Protein AF-A0A6L7T8C8-F1 (afdb_monomer_lite)

pLDDT: mean 84.34, std 15.93, range [33.84, 96.94]

Foldseek 3Di:
DDDDPPPPPPPFFDWDWAWQDADVPQDQWAFHTKTQTAGPVRHGAWIKTWTWHNQPDPPADIFIKIFIAGDPVQWTQWIDTPDFGAAPVGGDDCVVQGVLRGRDHLLDQDDDPPSGDDDPRCVSVVVSVSRHSNRVNVCVVVCPVRPD

Sequence (148 aa):
MLHHLAAFDSTASALHLKEVYQAVPAPRSGVLSAYRVVTDDEVLAYKLVVVRHDIACPTCRDLLVGILIELKEDRVVGVFPLKSWELAGGPFDPTAFFAQLSGRALSEPLVVGRDIDGITGATLSVNALVTQWSQAGTWLAESKGITF

Radius of gyration: 16.03 Å; chains: 1; bounding box: 41×48×39 Å

Structure (mmCIF, N/CA/C/O backbone):
data_AF-A0A6L7T8C8-F1
#
_entry.id   AF-A0A6L7T8C8-F1
#
loop_
_atom_site.group_PDB
_atom_site.id
_atom_site.type_symbol
_atom_site.label_atom_id
_atom_site.label_alt_id
_atom_site.label_comp_id
_atom_site.label_asym_id
_atom_site.label_entity_id
_atom_site.label_seq_id
_atom_site.pdbx_PDB_ins_code
_atom_site.Cartn_x
_atom_site.Cartn_y
_atom_site.Cartn_z
_atom_site.occupancy
_atom_site.B_iso_or_equiv
_atom_site.auth_seq_id
_atom_site.auth_comp_id
_atom_site.auth_asym_id
_atom_site.auth_atom_id
_atom_site.pdbx_PDB_model_num
ATOM 1 N N . MET A 1 1 ? -7.046 -29.499 -6.720 1.00 34.81 1 MET A N 1
ATOM 2 C CA . MET A 1 1 ? -7.484 -29.158 -5.353 1.00 34.81 1 MET A CA 1
ATOM 3 C C . MET A 1 1 ? -7.856 -27.681 -5.379 1.00 34.81 1 MET A C 1
ATOM 5 O O . MET A 1 1 ? -6.982 -26.839 -5.247 1.00 34.81 1 MET A O 1
ATOM 9 N N . LEU A 1 2 ? -9.105 -27.371 -5.749 1.00 33.84 2 LEU A N 1
ATOM 10 C CA . LEU A 1 2 ? -9.606 -25.994 -5.795 1.00 33.84 2 LEU A CA 1
ATOM 11 C C . LEU A 1 2 ? -9.945 -25.575 -4.365 1.00 33.84 2 LEU A C 1
ATOM 13 O O . LEU A 1 2 ? -10.805 -26.196 -3.742 1.00 33.84 2 LEU A O 1
ATOM 17 N N . HIS A 1 3 ? -9.282 -24.546 -3.847 1.00 37.88 3 HIS A N 1
ATOM 18 C CA . HIS A 1 3 ? -9.746 -23.902 -2.629 1.00 37.88 3 HIS A CA 1
ATOM 19 C C . HIS A 1 3 ? -10.981 -23.072 -2.968 1.00 37.88 3 HIS A C 1
ATOM 21 O O . HIS A 1 3 ? -10.926 -22.138 -3.766 1.00 37.88 3 HIS A O 1
ATOM 27 N N . HIS A 1 4 ? -12.103 -23.479 -2.378 1.00 36.03 4 HIS A N 1
ATOM 28 C CA . HIS A 1 4 ? -13.324 -22.703 -2.287 1.00 36.03 4 HIS A CA 1
ATOM 29 C C . HIS A 1 4 ? -12.990 -21.290 -1.799 1.00 36.03 4 HIS A C 1
ATOM 31 O O . HIS A 1 4 ? -12.613 -21.102 -0.644 1.00 36.03 4 HIS A O 1
ATOM 37 N N . LEU A 1 5 ? -13.176 -20.298 -2.669 1.00 36.94 5 LEU A N 1
ATOM 38 C CA . LEU A 1 5 ? -13.596 -18.981 -2.213 1.00 36.94 5 LEU A CA 1
ATOM 39 C C . LEU A 1 5 ? -14.907 -19.224 -1.464 1.00 36.94 5 LEU A C 1
ATOM 41 O O . LEU A 1 5 ? -15.891 -19.664 -2.063 1.00 36.94 5 LEU A O 1
ATOM 45 N N . ALA A 1 6 ? -14.869 -19.081 -0.140 1.00 40.12 6 ALA A N 1
ATOM 46 C CA . ALA A 1 6 ? -16.049 -19.193 0.696 1.00 40.12 6 ALA A CA 1
ATOM 47 C C . ALA A 1 6 ? -17.150 -18.296 0.116 1.00 40.12 6 ALA A C 1
ATOM 49 O O . ALA A 1 6 ? -16.882 -17.174 -0.320 1.00 40.12 6 ALA A O 1
ATOM 50 N N . ALA A 1 7 ? -18.370 -18.829 0.068 1.00 40.34 7 ALA A N 1
ATOM 51 C CA . ALA A 1 7 ? -19.552 -18.070 -0.293 1.00 40.34 7 ALA A CA 1
ATOM 52 C C . ALA A 1 7 ? -19.571 -16.775 0.529 1.00 40.34 7 ALA A C 1
ATOM 54 O O . ALA A 1 7 ? -19.455 -16.819 1.753 1.00 40.34 7 ALA A O 1
ATOM 55 N N . PHE A 1 8 ? -19.670 -15.636 -0.155 1.00 41.41 8 PHE A N 1
ATOM 56 C CA . PHE A 1 8 ? -19.898 -14.346 0.481 1.00 41.41 8 PHE A CA 1
ATOM 57 C C . PHE A 1 8 ? -21.264 -14.437 1.177 1.00 41.41 8 PHE A C 1
ATOM 59 O O . PHE A 1 8 ? -22.303 -14.424 0.518 1.00 41.41 8 PHE A O 1
ATOM 66 N N . ASP A 1 9 ? -21.257 -14.650 2.491 1.00 42.47 9 ASP A N 1
ATOM 67 C CA . ASP A 1 9 ? -22.459 -14.653 3.317 1.00 42.47 9 ASP A CA 1
ATOM 68 C C . ASP A 1 9 ? -23.038 -13.234 3.307 1.00 42.47 9 ASP A C 1
ATOM 70 O O . ASP A 1 9 ? -22.378 -12.275 3.706 1.00 42.47 9 ASP A O 1
ATOM 74 N N . SER A 1 10 ? -24.267 -13.084 2.818 1.00 47.50 10 SER A N 1
ATOM 75 C CA . SER A 1 10 ? -24.972 -11.801 2.734 1.00 47.50 10 SER A CA 1
ATOM 76 C C . SER A 1 10 ? -25.358 -11.218 4.100 1.00 47.50 10 SER A C 1
ATOM 78 O O . SER A 1 10 ? -26.020 -10.185 4.150 1.00 47.50 10 SER A O 1
ATOM 80 N N . THR A 1 11 ? -24.985 -11.877 5.200 1.00 50.22 11 THR A N 1
ATOM 81 C CA . THR A 1 11 ? -25.045 -11.328 6.563 1.00 50.22 11 THR A CA 1
ATOM 82 C C . THR A 1 11 ? -23.735 -10.675 7.017 1.00 50.22 11 THR A C 1
ATOM 84 O O . THR A 1 11 ? -23.680 -10.133 8.120 1.00 50.22 11 THR A O 1
ATOM 87 N N . ALA A 1 12 ? -22.687 -10.683 6.184 1.00 55.12 12 ALA A N 1
ATOM 88 C CA . ALA A 1 12 ? -21.452 -9.960 6.459 1.00 55.12 12 ALA A CA 1
ATOM 89 C C . ALA A 1 12 ? -21.735 -8.453 6.548 1.00 55.12 12 ALA A C 1
ATOM 91 O O . ALA A 1 12 ? -22.184 -7.847 5.574 1.00 55.12 12 ALA A O 1
ATOM 92 N N . SER A 1 13 ? -21.470 -7.862 7.718 1.00 65.56 13 SER A N 1
ATOM 93 C CA . SER A 1 13 ? -21.524 -6.416 7.944 1.00 65.56 13 SER A CA 1
ATOM 94 C C . SER A 1 13 ? -20.822 -5.683 6.802 1.00 65.56 13 SER A C 1
ATOM 96 O O . SER A 1 13 ? -19.695 -6.038 6.437 1.00 65.56 13 SER A O 1
ATOM 98 N N . ALA A 1 14 ? -21.471 -4.672 6.226 1.00 82.56 14 ALA A N 1
ATOM 99 C CA . ALA A 1 14 ? -20.844 -3.881 5.181 1.00 82.56 14 ALA A CA 1
ATOM 100 C C . ALA A 1 14 ? -19.601 -3.177 5.747 1.00 82.56 14 ALA A C 1
ATOM 102 O O . ALA A 1 14 ? -19.565 -2.763 6.910 1.00 82.56 14 ALA A O 1
ATOM 103 N N . LEU A 1 15 ? -18.558 -3.074 4.921 1.00 89.00 15 LEU A N 1
ATOM 104 C CA . LEU A 1 15 ? -17.350 -2.330 5.257 1.00 89.00 15 LEU A CA 1
ATOM 105 C C . LEU A 1 15 ? -17.448 -0.918 4.683 1.00 89.00 15 LEU A C 1
ATOM 107 O O . LEU A 1 15 ? -17.678 -0.739 3.486 1.00 89.00 15 LEU A O 1
ATOM 111 N N . HIS A 1 16 ? -17.204 0.075 5.530 1.00 91.56 16 HIS A N 1
ATOM 112 C CA . HIS A 1 16 ? -17.227 1.492 5.184 1.00 91.56 16 HIS A CA 1
ATOM 113 C C . HIS A 1 16 ? -15.831 2.091 5.297 1.00 91.56 16 HIS A C 1
ATOM 115 O O . HIS A 1 16 ? -15.084 1.794 6.230 1.00 91.56 16 HIS A O 1
ATOM 121 N N . LEU A 1 17 ? -15.485 2.971 4.359 1.00 94.38 17 LEU A N 1
ATOM 122 C CA . LEU A 1 17 ? -14.229 3.715 4.382 1.00 94.38 17 LEU A CA 1
ATOM 123 C C . LEU A 1 17 ? -14.457 5.089 5.010 1.00 94.38 17 LEU A C 1
ATOM 125 O O . LEU A 1 17 ? -15.222 5.899 4.490 1.00 94.38 17 LEU A O 1
ATOM 129 N N . LYS A 1 18 ? -13.751 5.372 6.103 1.00 94.19 18 LYS A N 1
ATOM 130 C CA . LYS A 1 18 ? -13.699 6.693 6.730 1.00 94.19 18 LYS A CA 1
ATOM 131 C C . LYS A 1 18 ? -12.335 7.311 6.509 1.00 94.19 18 LYS A C 1
ATOM 133 O O . LYS A 1 18 ? -11.343 6.834 7.055 1.00 94.19 18 LYS A O 1
ATOM 138 N N . GLU A 1 19 ? -12.288 8.352 5.688 1.00 94.19 19 GLU A N 1
ATOM 139 C CA . GLU A 1 19 ? -11.046 9.065 5.403 1.00 94.19 19 GLU A CA 1
ATOM 140 C C . GLU A 1 19 ? -10.495 9.718 6.669 1.00 94.19 19 GLU A C 1
ATOM 142 O O . GLU A 1 19 ? -11.227 10.314 7.459 1.00 94.19 19 GLU A O 1
ATOM 147 N N . VAL A 1 20 ? -9.190 9.586 6.854 1.00 93.69 20 VAL A N 1
ATOM 148 C CA . VAL A 1 20 ? -8.452 10.165 7.984 1.00 93.69 20 VAL A CA 1
ATOM 149 C C . VAL A 1 20 ? -7.208 10.920 7.521 1.00 93.69 20 VAL A C 1
ATOM 151 O O . VAL A 1 20 ? -6.656 11.717 8.274 1.00 93.69 20 VAL A O 1
ATOM 154 N N . TYR A 1 21 ? -6.779 10.707 6.275 1.00 94.31 21 TYR A N 1
ATOM 155 C CA . TYR A 1 21 ? -5.717 11.471 5.641 1.00 94.31 21 TYR A CA 1
ATOM 156 C C . TYR A 1 21 ? -5.929 11.535 4.129 1.00 94.31 21 TYR A C 1
ATOM 158 O O . TYR A 1 21 ? -6.235 10.525 3.496 1.00 94.31 21 TYR A O 1
ATOM 166 N N . GLN A 1 22 ? -5.677 12.711 3.559 1.00 95.56 22 GLN A N 1
ATOM 167 C CA . GLN A 1 22 ? -5.611 12.948 2.124 1.00 95.56 22 GLN A CA 1
ATOM 168 C C . GLN A 1 22 ? -4.503 13.968 1.862 1.00 95.56 22 GLN A C 1
ATOM 170 O O . GLN A 1 22 ? -4.522 15.082 2.388 1.00 95.56 22 GLN A O 1
ATOM 175 N N . ALA A 1 23 ? -3.526 13.595 1.044 1.00 94.50 23 ALA A N 1
ATOM 176 C CA . ALA A 1 23 ? -2.453 14.491 0.655 1.00 94.50 23 ALA A CA 1
ATOM 177 C C . ALA A 1 23 ? -2.975 15.555 -0.322 1.00 94.50 23 ALA A C 1
ATOM 179 O O . ALA A 1 23 ? -3.599 15.229 -1.340 1.00 94.50 23 ALA A O 1
ATOM 180 N N . VAL A 1 24 ? -2.696 16.825 -0.018 1.00 93.75 24 VAL A N 1
ATOM 181 C CA . VAL A 1 24 ? -3.012 17.976 -0.872 1.00 93.75 24 VAL A CA 1
ATOM 182 C C . VAL A 1 24 ? -1.786 18.903 -0.924 1.00 93.75 24 VAL A C 1
ATOM 184 O O . VAL A 1 24 ? -1.437 19.488 0.101 1.00 93.75 24 VAL A O 1
ATOM 187 N N . PRO A 1 25 ? -1.125 19.058 -2.091 1.00 94.81 25 PRO A N 1
ATOM 188 C CA . PRO A 1 25 ? -1.421 18.405 -3.372 1.00 94.81 25 PRO A CA 1
ATOM 189 C C . PRO A 1 25 ? -1.112 16.896 -3.363 1.00 94.81 25 PRO A C 1
ATOM 191 O O . PRO A 1 25 ? -0.380 16.404 -2.505 1.00 94.81 25 PRO A O 1
ATOM 194 N N . ALA A 1 26 ? -1.644 16.161 -4.347 1.00 91.75 26 ALA A N 1
ATOM 195 C CA . ALA A 1 26 ? -1.344 14.739 -4.510 1.00 91.75 26 ALA A CA 1
ATOM 196 C C . ALA A 1 26 ? 0.162 14.524 -4.783 1.00 91.75 26 ALA A C 1
ATOM 198 O O . ALA A 1 26 ? 0.705 15.157 -5.697 1.00 91.75 26 ALA A O 1
ATOM 199 N N . PRO A 1 27 ? 0.849 13.640 -4.036 1.00 93.81 27 PRO A N 1
ATOM 200 C CA . PRO A 1 27 ? 2.276 13.429 -4.197 1.00 93.81 27 PRO A CA 1
ATOM 201 C C . PRO A 1 27 ? 2.569 12.612 -5.454 1.00 93.81 27 PRO A C 1
ATOM 203 O O . PRO A 1 27 ? 1.792 11.746 -5.857 1.00 93.81 27 PRO A O 1
ATOM 206 N N . ARG A 1 28 ? 3.753 12.838 -6.030 1.00 91.19 28 ARG A N 1
ATOM 207 C CA . ARG A 1 28 ? 4.297 11.974 -7.089 1.00 91.19 28 ARG A CA 1
ATOM 208 C C . ARG A 1 28 ? 4.796 10.637 -6.543 1.00 91.19 28 ARG A C 1
A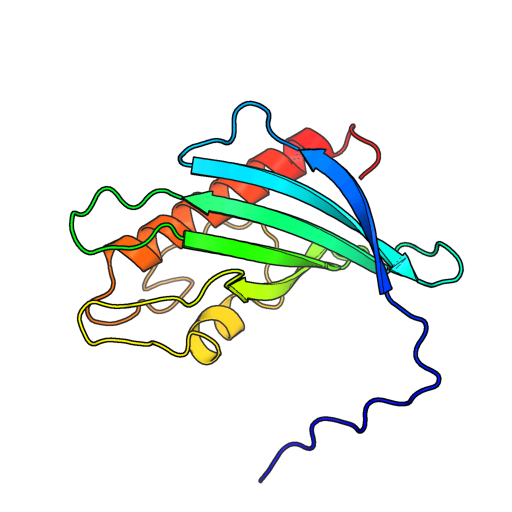TOM 210 O O . ARG A 1 28 ? 4.801 9.651 -7.260 1.00 91.19 28 ARG A O 1
ATOM 217 N N . SER A 1 29 ? 5.211 10.591 -5.278 1.00 93.94 29 SER A N 1
ATOM 218 C CA . SER A 1 29 ? 5.563 9.365 -4.556 1.00 93.94 29 SER A CA 1
ATOM 219 C C . SER A 1 29 ? 5.207 9.530 -3.085 1.00 93.94 29 SER A C 1
ATOM 221 O O . SER A 1 29 ? 5.601 10.530 -2.489 1.00 93.94 29 SER A O 1
ATOM 223 N N . GLY A 1 30 ? 4.498 8.565 -2.505 1.00 94.88 30 GLY A N 1
ATOM 224 C CA . GLY A 1 30 ? 4.182 8.542 -1.076 1.00 94.88 30 GLY A CA 1
ATOM 225 C C . GLY A 1 30 ? 2.762 8.087 -0.777 1.00 94.88 30 GLY A C 1
ATOM 226 O O . GLY A 1 30 ? 2.050 7.585 -1.652 1.00 94.88 30 GLY A O 1
ATOM 227 N N . VAL A 1 31 ? 2.352 8.279 0.477 1.00 96.00 31 VAL A N 1
ATOM 228 C CA . VAL A 1 31 ? 0.966 8.074 0.907 1.00 96.00 31 VAL A CA 1
ATOM 229 C C . VAL A 1 31 ? 0.097 9.166 0.290 1.00 96.00 31 VAL A C 1
ATOM 231 O O . VAL A 1 31 ? 0.319 10.354 0.507 1.00 96.00 31 VAL A O 1
ATOM 234 N N . LEU A 1 32 ? -0.875 8.752 -0.518 1.00 95.88 32 LEU A N 1
ATOM 235 C CA . LEU A 1 32 ? -1.850 9.630 -1.154 1.00 95.88 32 LEU A CA 1
ATOM 236 C C . LEU A 1 32 ? -3.042 9.865 -0.232 1.00 95.88 32 LEU A C 1
ATOM 238 O O . LEU A 1 32 ? -3.487 10.999 -0.083 1.00 95.88 32 LEU A O 1
ATOM 242 N N . SER A 1 33 ? -3.564 8.795 0.357 1.00 95.81 33 SER A N 1
ATOM 243 C CA . SER A 1 33 ? -4.706 8.853 1.257 1.00 95.81 33 SER A CA 1
ATOM 244 C C . SER A 1 33 ? -4.719 7.661 2.193 1.00 95.81 33 SER A C 1
ATOM 246 O O . SER A 1 33 ? -4.008 6.675 1.983 1.00 95.81 33 SER A O 1
ATOM 248 N N . ALA A 1 34 ? -5.490 7.767 3.265 1.00 95.69 34 ALA A N 1
ATOM 249 C CA . ALA A 1 34 ? -5.581 6.713 4.246 1.00 95.69 34 ALA A CA 1
ATOM 250 C C . ALA A 1 34 ? -6.953 6.724 4.934 1.00 95.69 34 ALA A C 1
ATOM 252 O O . ALA A 1 34 ? -7.543 7.784 5.168 1.00 95.69 34 ALA A O 1
ATOM 253 N N . TYR A 1 35 ? -7.461 5.530 5.233 1.00 94.94 35 TYR A N 1
ATOM 254 C CA . TYR A 1 35 ? -8.826 5.301 5.691 1.00 94.94 35 TYR A CA 1
ATOM 255 C C . TYR A 1 35 ? -8.857 4.338 6.872 1.00 94.94 35 TYR A C 1
ATOM 257 O O . TYR A 1 35 ? -8.129 3.342 6.919 1.00 94.94 35 TYR A O 1
ATOM 265 N N . ARG A 1 36 ? -9.793 4.593 7.779 1.00 93.50 36 ARG A N 1
ATOM 266 C CA . ARG A 1 36 ? -10.314 3.604 8.716 1.00 93.50 36 ARG A CA 1
ATOM 267 C C . ARG A 1 36 ? -11.372 2.779 7.992 1.00 93.50 36 ARG A C 1
ATOM 269 O O . ARG A 1 36 ? -12.318 3.345 7.450 1.00 93.50 36 ARG A O 1
ATOM 276 N N . VAL A 1 37 ? -11.210 1.462 7.968 1.00 93.81 37 VAL A N 1
ATOM 277 C CA . VAL A 1 37 ? -12.200 0.534 7.414 1.00 93.81 37 VAL A CA 1
ATOM 278 C C . VAL A 1 37 ? -13.027 0.005 8.575 1.00 93.81 37 VAL A C 1
ATOM 280 O O . VAL A 1 37 ? -12.498 -0.713 9.424 1.00 93.81 37 VAL A O 1
ATOM 283 N N . VAL A 1 38 ? -14.294 0.397 8.648 1.00 91.81 38 VAL A N 1
ATOM 284 C CA . VAL A 1 38 ? -15.186 0.091 9.776 1.00 91.81 38 VAL A CA 1
ATOM 285 C C . VAL A 1 38 ? -16.357 -0.779 9.332 1.00 91.81 38 VAL A C 1
ATOM 287 O O . VAL A 1 38 ? -16.742 -0.735 8.167 1.00 91.81 38 VAL A O 1
ATOM 290 N N . THR A 1 39 ? -16.919 -1.569 10.240 1.00 90.19 39 THR A N 1
ATOM 291 C CA . THR A 1 39 ? -18.193 -2.269 10.013 1.00 90.19 39 THR A CA 1
ATOM 292 C C . THR A 1 39 ? -19.381 -1.307 10.133 1.00 90.19 39 THR A C 1
ATOM 294 O O . THR A 1 39 ? -19.211 -0.155 10.539 1.00 90.19 39 THR A O 1
ATOM 297 N N . ASP A 1 40 ? -20.593 -1.782 9.829 1.00 87.50 40 ASP A N 1
ATOM 298 C CA . ASP A 1 40 ? -21.849 -1.050 10.076 1.00 87.50 40 ASP A CA 1
ATOM 299 C C . ASP A 1 40 ? -21.979 -0.541 11.524 1.00 87.50 40 ASP A C 1
ATOM 301 O O . ASP A 1 40 ? -22.464 0.564 11.757 1.00 87.50 40 ASP A O 1
ATOM 305 N N . ASP A 1 41 ? -21.478 -1.315 12.491 1.00 88.50 41 ASP A N 1
ATOM 306 C CA . ASP A 1 41 ? -21.488 -0.978 13.920 1.00 88.50 41 ASP A CA 1
ATOM 307 C C . ASP A 1 41 ? -20.325 -0.057 14.336 1.00 88.50 41 ASP A C 1
ATOM 309 O O . ASP A 1 41 ? -20.005 0.054 15.520 1.00 88.50 41 ASP A O 1
ATOM 313 N N . GLU A 1 42 ? -19.649 0.584 13.375 1.00 85.81 42 GLU A N 1
ATOM 314 C CA . GLU A 1 42 ? -18.528 1.510 13.599 1.00 85.81 42 GLU A CA 1
ATOM 315 C C . GLU A 1 42 ? -17.290 0.870 14.251 1.00 85.81 42 GLU A C 1
ATOM 317 O O . GLU A 1 42 ? -16.370 1.555 14.718 1.00 85.81 42 GLU A O 1
ATOM 322 N N . VAL A 1 43 ? -17.224 -0.462 14.246 1.00 86.50 43 VAL A N 1
ATOM 323 C CA . VAL A 1 43 ? -16.067 -1.200 14.743 1.00 86.50 43 VAL A CA 1
ATOM 324 C C . VAL A 1 43 ? -14.964 -1.117 13.701 1.00 86.50 43 VAL A C 1
ATOM 326 O O . VAL A 1 43 ? -15.145 -1.517 12.553 1.00 86.50 43 VAL A O 1
ATOM 329 N N . LEU A 1 44 ? -13.799 -0.603 14.101 1.00 84.38 44 LEU A N 1
ATOM 330 C CA . LEU A 1 44 ? -12.620 -0.596 13.241 1.00 84.38 44 LEU A CA 1
ATOM 331 C C . LEU A 1 44 ? -12.220 -2.042 12.938 1.00 84.38 44 LEU A C 1
ATOM 333 O O . LEU A 1 44 ? -11.910 -2.803 13.851 1.00 84.38 44 LEU A O 1
ATOM 337 N N . ALA A 1 45 ? -12.229 -2.396 11.658 1.00 86.50 45 ALA A N 1
ATOM 338 C CA . ALA A 1 45 ? -11.835 -3.707 11.163 1.00 86.50 45 ALA A CA 1
ATOM 339 C C . ALA A 1 45 ? -10.410 -3.666 10.594 1.00 86.50 45 ALA A C 1
ATOM 341 O O . ALA A 1 45 ? -9.588 -4.523 10.914 1.00 86.50 45 ALA A O 1
ATOM 342 N N . TYR A 1 46 ? -10.098 -2.633 9.804 1.00 93.25 46 TYR A N 1
ATOM 343 C CA . TYR A 1 46 ? -8.796 -2.484 9.154 1.00 93.25 46 TYR A CA 1
ATOM 344 C C . TYR A 1 46 ? -8.366 -1.024 9.038 1.00 93.25 46 TYR A C 1
ATOM 346 O O . TYR A 1 46 ? -9.156 -0.086 9.166 1.00 93.25 46 TYR A O 1
ATOM 354 N N . LYS A 1 47 ? -7.094 -0.854 8.700 1.00 94.19 47 LYS A N 1
ATOM 355 C CA . LYS A 1 47 ? -6.535 0.370 8.136 1.00 94.19 47 LYS A CA 1
ATOM 356 C C . LYS A 1 47 ? -6.294 0.147 6.651 1.00 94.19 47 LYS A C 1
ATOM 358 O O . LYS A 1 47 ? -5.757 -0.888 6.267 1.00 94.19 47 LYS A O 1
ATOM 363 N N . LEU A 1 48 ? -6.663 1.114 5.823 1.00 95.88 48 LEU A N 1
ATOM 364 C CA . LEU A 1 48 ? -6.338 1.121 4.401 1.00 95.88 48 LEU A CA 1
ATOM 365 C C . LEU A 1 48 ? -5.422 2.306 4.118 1.00 95.88 48 LEU A C 1
ATOM 367 O O . LEU A 1 48 ? -5.821 3.451 4.309 1.00 95.88 48 LEU A O 1
ATOM 371 N N . VAL A 1 49 ? -4.213 2.035 3.639 1.00 96.00 49 VAL A N 1
ATOM 372 C CA . VAL A 1 49 ? -3.265 3.061 3.193 1.00 96.00 49 VAL A CA 1
ATOM 373 C C . VAL A 1 49 ? -3.165 2.994 1.677 1.00 96.00 49 VAL A C 1
ATOM 375 O O . VAL A 1 49 ? -2.880 1.939 1.113 1.00 96.00 49 VAL A O 1
ATOM 378 N N . VAL A 1 50 ? -3.406 4.117 1.009 1.00 96.44 50 VAL A N 1
ATOM 379 C CA . VAL A 1 50 ? -3.280 4.246 -0.440 1.00 96.44 50 VAL A CA 1
ATOM 380 C C . VAL A 1 50 ? -1.979 4.961 -0.761 1.00 96.44 50 VAL A C 1
ATOM 382 O O . VAL A 1 50 ? -1.758 6.099 -0.348 1.00 96.44 50 VAL A O 1
ATOM 385 N N . VAL A 1 51 ? -1.125 4.303 -1.537 1.00 95.88 51 VAL A N 1
ATOM 386 C CA . VAL A 1 51 ? 0.182 4.820 -1.950 1.00 95.88 51 VAL A CA 1
ATOM 387 C C . VAL A 1 51 ? 0.257 5.008 -3.452 1.00 95.88 51 VAL A C 1
ATOM 389 O O . VAL A 1 51 ? -0.257 4.202 -4.228 1.00 95.88 51 VAL A O 1
ATOM 392 N N . ARG A 1 52 ? 0.954 6.069 -3.862 1.00 93.56 52 ARG A N 1
ATOM 393 C CA . ARG A 1 52 ? 1.225 6.405 -5.261 1.00 93.56 52 ARG A CA 1
ATOM 394 C C . ARG A 1 52 ? 2.725 6.471 -5.526 1.00 93.56 52 ARG A C 1
ATOM 396 O O . ARG A 1 52 ? 3.483 6.851 -4.639 1.00 93.56 52 ARG A O 1
ATOM 403 N N . HIS A 1 53 ? 3.139 6.081 -6.726 1.00 93.00 53 HIS A N 1
ATOM 404 C CA . HIS A 1 53 ? 4.481 6.308 -7.244 1.00 93.00 53 HIS A CA 1
ATOM 405 C C . HIS A 1 53 ? 4.433 6.511 -8.759 1.00 93.00 53 HIS A C 1
ATOM 407 O O . HIS A 1 53 ? 4.053 5.610 -9.507 1.00 93.00 53 HIS A O 1
ATOM 413 N N . ASP A 1 54 ? 4.832 7.696 -9.204 1.00 89.62 54 ASP A N 1
ATOM 414 C CA . ASP A 1 54 ? 5.017 8.039 -10.606 1.00 89.62 54 ASP A CA 1
ATOM 415 C C . ASP A 1 54 ? 6.306 7.381 -11.096 1.00 89.62 54 ASP A C 1
ATOM 417 O O . ASP A 1 54 ? 7.414 7.821 -10.773 1.00 89.62 54 ASP A O 1
ATOM 421 N N . ILE A 1 55 ? 6.181 6.322 -11.889 1.00 84.31 55 ILE A N 1
ATOM 422 C CA . ILE A 1 55 ? 7.350 5.678 -12.481 1.00 84.31 55 ILE A CA 1
ATOM 423 C C . ILE A 1 55 ? 7.850 6.584 -13.607 1.00 84.31 55 ILE A C 1
ATOM 425 O O . ILE A 1 55 ? 7.169 6.768 -14.613 1.00 84.31 55 ILE A O 1
ATOM 429 N N . ALA A 1 56 ? 9.050 7.147 -13.451 1.00 77.88 56 ALA A N 1
ATOM 430 C CA . ALA A 1 56 ? 9.672 8.028 -14.439 1.00 77.88 56 ALA A CA 1
ATOM 431 C C . ALA A 1 56 ? 10.134 7.249 -15.689 1.00 77.88 56 ALA A C 1
ATOM 433 O O . ALA A 1 56 ? 11.321 7.011 -15.899 1.00 77.88 56 ALA A O 1
ATOM 434 N N . CYS A 1 57 ? 9.178 6.817 -16.509 1.00 74.19 57 CYS A N 1
ATOM 435 C CA . CYS A 1 57 ? 9.385 5.995 -17.694 1.00 74.19 57 CYS A CA 1
ATOM 436 C C . CYS A 1 57 ? 8.296 6.320 -18.737 1.00 74.19 57 CYS A C 1
ATOM 438 O O . CYS A 1 57 ? 7.121 6.338 -18.378 1.00 74.19 57 CYS A O 1
ATOM 440 N N . PRO A 1 58 ? 8.642 6.553 -20.021 1.00 69.69 58 PRO A N 1
ATOM 441 C CA . PRO A 1 58 ? 7.688 7.041 -21.027 1.00 69.69 58 PRO A CA 1
ATOM 442 C C . PRO A 1 58 ? 6.485 6.128 -21.294 1.00 69.69 58 PRO A C 1
ATOM 444 O O . PRO A 1 58 ? 5.441 6.599 -21.734 1.00 69.69 58 PRO A O 1
ATOM 447 N N . THR A 1 59 ? 6.641 4.824 -21.072 1.00 71.19 59 THR A N 1
ATOM 448 C CA . THR A 1 59 ? 5.619 3.802 -21.344 1.00 71.19 59 THR A CA 1
ATOM 449 C C . THR A 1 59 ? 5.047 3.177 -20.074 1.00 71.19 59 THR A C 1
ATOM 451 O O . THR A 1 59 ? 4.113 2.381 -20.151 1.00 71.19 59 THR A O 1
ATOM 454 N N . CYS A 1 60 ? 5.595 3.516 -18.908 1.00 72.94 60 CYS A N 1
ATOM 455 C CA . CYS A 1 60 ? 5.161 2.964 -17.636 1.00 72.94 60 CYS A CA 1
ATOM 456 C C . CYS A 1 60 ? 3.957 3.747 -17.110 1.00 72.94 60 CYS A C 1
ATOM 458 O O . CY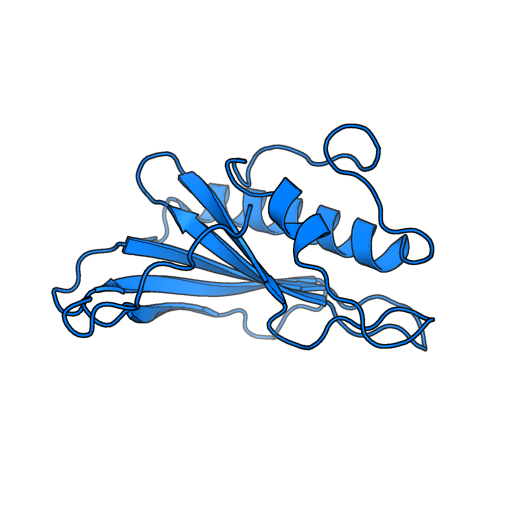S A 1 60 ? 3.815 4.944 -17.356 1.00 72.94 60 CYS A O 1
ATOM 460 N N . ARG A 1 61 ? 3.091 3.068 -16.360 1.00 74.06 61 ARG A N 1
ATOM 461 C CA . ARG A 1 61 ? 1.991 3.716 -15.642 1.00 74.06 61 ARG A CA 1
ATOM 462 C C . ARG A 1 61 ? 2.380 3.971 -14.192 1.00 74.06 61 ARG A C 1
ATOM 464 O O . ARG A 1 61 ? 3.171 3.221 -13.622 1.00 74.06 61 ARG A O 1
ATOM 471 N N . ASP A 1 62 ? 1.785 5.007 -13.609 1.00 81.00 62 ASP A N 1
ATOM 472 C CA . ASP A 1 62 ? 1.863 5.260 -12.172 1.00 81.00 62 ASP A CA 1
ATOM 473 C C . ASP A 1 62 ? 1.371 4.035 -11.400 1.00 81.00 62 ASP A C 1
ATOM 475 O O . ASP A 1 62 ? 0.342 3.438 -11.736 1.00 81.00 62 ASP A O 1
ATOM 479 N N . LEU A 1 63 ? 2.083 3.691 -10.333 1.00 87.50 63 LEU A N 1
ATOM 480 C CA . LEU A 1 63 ? 1.695 2.609 -9.446 1.00 87.50 63 LEU A CA 1
ATOM 481 C C . LEU A 1 63 ? 0.823 3.179 -8.328 1.00 87.50 63 LEU A C 1
ATOM 483 O O . LEU A 1 63 ? 1.302 3.933 -7.480 1.00 87.50 63 LEU A O 1
ATOM 487 N N . LEU A 1 64 ? -0.466 2.837 -8.341 1.00 91.25 64 LEU A N 1
ATOM 488 C CA . LEU A 1 64 ? -1.430 3.214 -7.309 1.00 91.25 64 LEU A CA 1
ATOM 489 C C . LEU A 1 64 ? -1.948 1.949 -6.626 1.00 91.25 64 LEU A C 1
ATOM 491 O O . LEU A 1 64 ? -2.613 1.127 -7.260 1.00 91.25 64 LEU A O 1
ATOM 495 N N . VAL A 1 65 ? -1.631 1.796 -5.345 1.00 94.00 65 VAL A N 1
ATOM 496 C CA . VAL A 1 65 ? -1.829 0.548 -4.602 1.00 94.00 65 VAL A CA 1
ATOM 497 C C . VAL A 1 65 ? -2.523 0.837 -3.277 1.00 94.00 65 VAL A C 1
ATOM 499 O O . VAL A 1 65 ? -2.178 1.794 -2.584 1.00 94.00 65 VAL A O 1
ATOM 502 N N . GLY A 1 66 ? -3.507 0.008 -2.939 1.00 96.38 66 GLY A N 1
ATOM 503 C CA . GLY A 1 66 ? -4.098 -0.062 -1.609 1.00 96.38 66 GLY A CA 1
ATOM 504 C C . GLY A 1 66 ? -3.395 -1.131 -0.778 1.00 96.38 66 GLY A C 1
ATOM 505 O O . GLY A 1 66 ? -3.163 -2.241 -1.258 1.00 96.38 66 GLY A O 1
ATOM 506 N N . ILE A 1 67 ? -3.058 -0.791 0.462 1.00 96.94 67 ILE A N 1
ATOM 507 C CA . ILE A 1 67 ? -2.467 -1.694 1.448 1.00 96.94 67 ILE A CA 1
ATOM 508 C C . ILE A 1 67 ? -3.436 -1.790 2.622 1.00 96.94 67 ILE A C 1
ATOM 510 O O . ILE A 1 67 ? -3.678 -0.801 3.317 1.00 96.94 67 ILE A O 1
ATOM 514 N N . LEU A 1 68 ? -4.014 -2.971 2.812 1.00 96.44 68 LEU A N 1
ATOM 515 C CA . LEU A 1 68 ? -4.952 -3.267 3.886 1.00 96.44 68 LEU A CA 1
ATOM 516 C C . LEU A 1 68 ? -4.196 -3.902 5.054 1.00 96.44 68 LEU A C 1
ATOM 518 O O . LEU A 1 68 ? -3.445 -4.860 4.865 1.00 96.44 68 LEU A O 1
ATOM 522 N N . ILE A 1 69 ? -4.400 -3.368 6.252 1.00 94.94 69 ILE A N 1
ATOM 523 C CA . ILE A 1 69 ? -3.645 -3.706 7.458 1.00 94.94 69 ILE A CA 1
ATOM 524 C C . ILE A 1 69 ? -4.640 -4.057 8.560 1.00 94.94 69 ILE A C 1
ATOM 526 O O . ILE A 1 69 ? -5.584 -3.302 8.812 1.00 94.94 69 ILE A O 1
ATOM 530 N N . GLU A 1 70 ? -4.442 -5.190 9.221 1.00 90.69 70 GLU A N 1
ATOM 531 C CA . GLU A 1 70 ? -5.203 -5.540 10.415 1.00 90.69 70 GLU A CA 1
ATOM 532 C C . GLU A 1 70 ? -4.670 -4.837 11.669 1.00 90.69 70 GLU A C 1
ATOM 534 O O . GLU A 1 70 ? -3.495 -4.496 11.780 1.00 90.69 70 GLU A O 1
ATOM 539 N N . LEU A 1 71 ? -5.552 -4.605 12.638 1.00 85.00 71 LEU A N 1
ATOM 540 C CA . LEU A 1 71 ? -5.259 -3.730 13.777 1.00 85.00 71 LEU A CA 1
ATOM 541 C C . LEU A 1 71 ? -4.484 -4.414 14.895 1.00 85.00 71 LEU A C 1
ATOM 543 O O . LEU A 1 71 ? -3.756 -3.750 15.629 1.00 85.00 71 LEU A O 1
ATOM 547 N N . LYS A 1 72 ? -4.716 -5.716 15.083 1.00 81.62 72 LYS A N 1
ATOM 548 C CA . LYS A 1 72 ? -4.264 -6.430 16.275 1.00 81.62 72 LYS A CA 1
ATOM 549 C C . LYS A 1 72 ? -2.749 -6.585 16.273 1.00 81.62 72 LYS A C 1
ATOM 551 O O . LYS A 1 72 ? -2.120 -6.329 17.297 1.00 81.62 72 LYS A O 1
ATOM 556 N N . GLU A 1 73 ? -2.183 -6.981 15.137 1.00 84.50 73 GLU A N 1
ATOM 557 C CA . GLU A 1 73 ? -0.747 -7.223 15.006 1.00 84.50 73 GLU A CA 1
ATOM 558 C C . GLU A 1 73 ? -0.054 -6.244 14.044 1.00 84.50 73 GLU A C 1
ATOM 560 O O . GLU A 1 73 ? 1.143 -6.386 13.796 1.00 84.50 73 GLU A O 1
ATOM 565 N N . ASP A 1 74 ? -0.775 -5.236 13.531 1.00 88.69 74 ASP A N 1
ATOM 566 C CA . ASP A 1 74 ? -0.268 -4.240 12.565 1.00 88.69 74 ASP A CA 1
ATOM 567 C C . ASP A 1 74 ? 0.327 -4.921 11.313 1.00 88.69 74 ASP A C 1
ATOM 569 O O . ASP A 1 74 ? 1.393 -4.562 10.800 1.00 88.69 74 ASP A O 1
ATOM 573 N N . ARG A 1 75 ? -0.355 -5.981 10.852 1.00 93.69 75 ARG A N 1
ATOM 574 C CA . ARG A 1 75 ? 0.073 -6.835 9.738 1.00 93.69 75 ARG A CA 1
ATOM 575 C C . ARG A 1 75 ? -0.720 -6.548 8.479 1.00 93.69 75 ARG A C 1
ATOM 577 O O . ARG A 1 75 ? -1.934 -6.355 8.509 1.00 93.69 75 ARG A O 1
ATOM 584 N N . VAL A 1 76 ? -0.028 -6.576 7.347 1.00 95.94 76 VAL A N 1
ATOM 585 C CA . VAL A 1 76 ? -0.648 -6.463 6.030 1.00 95.94 76 VAL A CA 1
ATOM 586 C C . VAL A 1 76 ? -1.466 -7.716 5.750 1.00 95.94 76 VAL A C 1
ATOM 588 O O . VAL A 1 76 ? -0.935 -8.822 5.741 1.00 95.94 76 VAL A O 1
ATOM 591 N N . VAL A 1 77 ? -2.758 -7.546 5.490 1.00 95.25 77 VAL A N 1
ATOM 592 C CA . VAL A 1 77 ? -3.660 -8.637 5.086 1.00 95.25 77 VAL A CA 1
ATOM 593 C C . VAL A 1 77 ? -3.847 -8.698 3.576 1.00 95.25 77 VAL A C 1
ATOM 595 O O . VAL A 1 77 ? -4.251 -9.728 3.045 1.00 95.25 77 VAL A O 1
ATOM 598 N N . GLY A 1 78 ? -3.550 -7.606 2.871 1.00 94.62 78 GLY A N 1
ATOM 599 C CA . GLY A 1 78 ? -3.652 -7.574 1.424 1.00 94.62 78 GLY A CA 1
ATOM 600 C C . GLY A 1 78 ? -3.030 -6.331 0.815 1.00 94.62 78 GLY A C 1
ATOM 601 O O . GLY A 1 78 ? -3.054 -5.244 1.392 1.00 94.6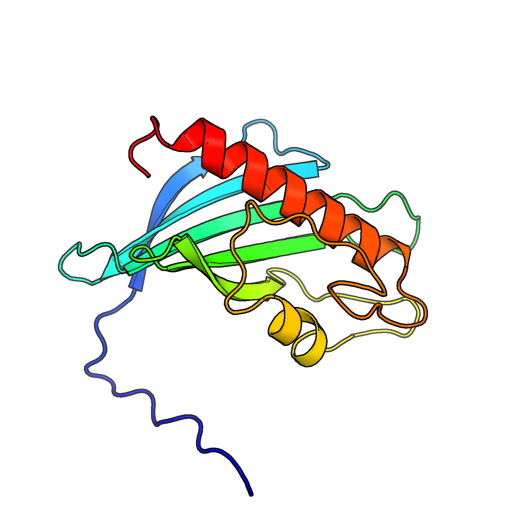2 78 GLY A O 1
ATOM 602 N N . VAL A 1 79 ? -2.500 -6.510 -0.389 1.00 95.44 79 VAL A N 1
ATOM 603 C CA . VAL A 1 79 ? -2.010 -5.438 -1.251 1.00 95.44 79 VAL A CA 1
ATOM 604 C C . VAL A 1 79 ? -2.686 -5.607 -2.599 1.00 95.44 79 VAL A C 1
ATOM 606 O O . VAL A 1 79 ? -2.712 -6.712 -3.139 1.00 95.44 79 VAL A O 1
ATOM 609 N N . PHE A 1 80 ? -3.273 -4.537 -3.126 1.00 92.25 80 PHE A N 1
ATOM 610 C CA . PHE A 1 80 ? -4.035 -4.611 -4.367 1.00 92.25 80 PHE A CA 1
ATOM 611 C C . PHE A 1 80 ? -3.867 -3.355 -5.220 1.00 92.25 80 PHE A C 1
ATOM 613 O O . PHE A 1 80 ? -3.747 -2.243 -4.695 1.00 92.25 80 PHE A O 1
ATOM 620 N N . PRO A 1 81 ? -3.866 -3.505 -6.552 1.00 89.75 81 PRO A N 1
ATOM 621 C CA . PRO A 1 81 ? -3.751 -2.371 -7.444 1.00 89.75 81 PRO A CA 1
ATOM 622 C C . PRO A 1 81 ? -5.105 -1.648 -7.515 1.00 89.75 81 PRO A C 1
ATOM 624 O O . PRO A 1 81 ? -6.144 -2.270 -7.722 1.00 89.75 81 PRO A O 1
ATOM 627 N N . LEU A 1 82 ? -5.109 -0.323 -7.361 1.00 87.75 82 LEU A N 1
ATOM 628 C CA . LEU A 1 82 ? -6.318 0.503 -7.529 1.00 87.75 82 LEU A CA 1
ATOM 629 C C . LEU A 1 82 ? -6.556 0.907 -8.990 1.00 87.75 82 LEU A C 1
ATOM 631 O O . LEU A 1 82 ? -7.629 1.384 -9.352 1.00 87.75 82 LEU A O 1
ATOM 635 N N . LYS A 1 83 ? -5.542 0.726 -9.837 1.00 80.69 83 LYS A N 1
ATOM 636 C CA . LYS A 1 83 ? -5.621 0.819 -11.296 1.00 80.69 83 LYS A CA 1
ATOM 637 C C . LYS A 1 83 ? -4.864 -0.356 -11.895 1.00 80.69 83 LYS A C 1
ATOM 639 O O . LYS A 1 83 ? -3.877 -0.786 -11.309 1.00 80.69 83 LYS A O 1
ATOM 644 N N . SER A 1 84 ? -5.297 -0.848 -13.055 1.00 68.06 84 SER A N 1
ATOM 645 C CA . SER A 1 84 ? -4.667 -1.997 -13.716 1.00 68.06 84 SER A CA 1
ATOM 646 C C . SER A 1 84 ? -3.156 -1.799 -13.861 1.00 68.06 84 SER A C 1
ATOM 648 O O . SER A 1 84 ? -2.704 -0.771 -14.378 1.00 68.06 84 SER A O 1
ATOM 650 N N . TRP A 1 85 ? -2.394 -2.789 -13.390 1.00 70.75 85 TRP A N 1
ATOM 651 C CA . TRP A 1 85 ? -0.939 -2.795 -13.468 1.00 70.75 85 TRP A CA 1
ATOM 652 C C . TRP A 1 85 ? -0.515 -3.342 -14.834 1.00 70.75 85 TRP A C 1
ATOM 654 O O . TRP A 1 85 ? -0.709 -4.5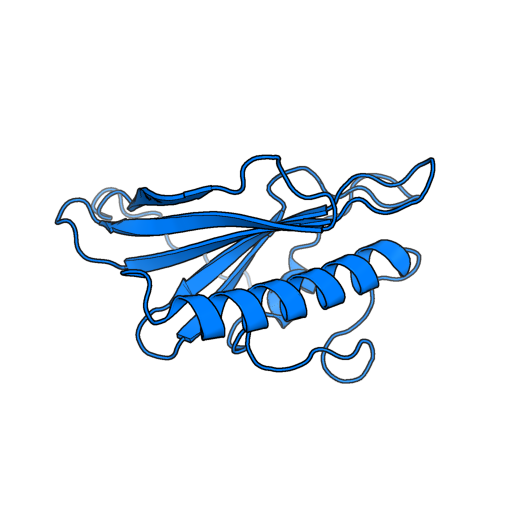15 -15.142 1.00 70.75 85 TRP A O 1
ATOM 664 N N . GLU A 1 86 ? 0.042 -2.467 -15.666 1.00 64.75 86 GLU A N 1
ATOM 665 C CA . GLU A 1 86 ? 0.566 -2.825 -16.986 1.00 64.75 86 GLU A CA 1
ATOM 666 C C . GLU A 1 86 ? 2.080 -3.026 -16.913 1.00 64.75 86 GLU A C 1
ATOM 668 O O . GLU A 1 86 ? 2.791 -2.221 -16.302 1.00 64.75 86 GLU A O 1
ATOM 673 N N . LEU A 1 87 ? 2.572 -4.066 -17.581 1.00 68.06 87 LEU A N 1
ATOM 674 C CA . LEU A 1 87 ? 3.992 -4.260 -17.863 1.00 68.06 87 LEU A CA 1
ATOM 675 C C . LEU A 1 87 ? 4.251 -4.025 -19.354 1.00 68.06 87 LEU A C 1
ATOM 677 O O . LEU A 1 87 ? 3.321 -3.941 -20.153 1.00 68.06 87 LEU A O 1
ATOM 681 N N . ALA A 1 88 ? 5.520 -3.957 -19.766 1.00 60.53 88 ALA A N 1
ATOM 682 C CA . ALA A 1 88 ? 5.881 -3.755 -21.176 1.00 60.53 88 ALA A CA 1
ATOM 683 C C . ALA A 1 88 ? 5.269 -4.808 -22.134 1.00 60.53 88 ALA A C 1
ATOM 685 O O . ALA A 1 88 ? 5.155 -4.547 -23.328 1.00 60.53 88 ALA A O 1
ATOM 686 N N . GLY A 1 89 ? 4.864 -5.977 -21.618 1.00 63.84 89 GLY A N 1
ATOM 687 C CA . GLY A 1 89 ? 4.192 -7.047 -22.364 1.00 63.84 89 GLY A CA 1
ATOM 688 C C . GLY A 1 89 ? 2.657 -7.000 -22.370 1.00 63.84 89 GLY A C 1
ATOM 689 O O . GLY A 1 89 ? 2.047 -7.910 -22.925 1.00 63.84 89 GLY A O 1
ATOM 690 N N . GLY A 1 90 ? 2.034 -5.981 -21.768 1.00 68.75 90 GLY A N 1
ATOM 691 C CA . GLY A 1 90 ? 0.580 -5.858 -21.625 1.00 68.75 90 GLY A CA 1
ATOM 692 C C . GLY A 1 90 ? 0.088 -6.076 -20.186 1.00 68.75 90 GLY A C 1
ATOM 693 O O . GLY A 1 90 ? 0.879 -5.948 -19.241 1.00 68.75 90 GLY A O 1
ATOM 694 N N . PRO A 1 91 ? -1.207 -6.405 -20.015 1.00 71.88 91 PRO A N 1
ATOM 695 C CA . PRO A 1 91 ? -1.813 -6.579 -18.703 1.00 71.88 91 PRO A CA 1
ATOM 696 C C . PRO A 1 91 ? -1.104 -7.667 -17.908 1.00 71.88 91 PRO A C 1
ATOM 698 O O . PRO A 1 91 ? -0.814 -8.748 -18.424 1.00 71.88 91 PRO A O 1
ATOM 701 N N . PHE A 1 92 ? -0.853 -7.386 -16.637 1.00 80.06 92 PHE A N 1
ATOM 702 C CA . PHE A 1 92 ? -0.235 -8.321 -15.715 1.00 80.06 92 PHE A CA 1
ATOM 703 C C . PHE A 1 92 ? -1.181 -8.589 -14.551 1.00 80.06 92 PHE A C 1
ATOM 705 O O . PHE A 1 92 ? -1.803 -7.663 -14.033 1.00 80.06 92 PHE A O 1
ATOM 712 N N . ASP A 1 93 ? -1.283 -9.851 -14.141 1.00 85.31 93 ASP A N 1
ATOM 713 C CA . ASP A 1 93 ? -1.968 -10.231 -12.910 1.00 85.31 93 ASP A CA 1
ATOM 714 C C . ASP A 1 93 ? -0.956 -10.247 -11.754 1.00 85.31 93 ASP A C 1
ATOM 716 O O . ASP A 1 93 ? -0.126 -11.158 -11.671 1.00 85.31 93 ASP A O 1
ATOM 720 N N . PRO A 1 94 ? -1.002 -9.260 -10.842 1.00 86.56 94 PRO A N 1
ATOM 721 C CA . PRO A 1 94 ? -0.043 -9.171 -9.758 1.00 86.56 94 PRO A CA 1
ATOM 722 C C . PRO A 1 94 ? -0.423 -10.006 -8.537 1.00 86.56 94 PRO A C 1
ATOM 724 O O . PRO A 1 94 ? 0.272 -9.916 -7.528 1.00 86.56 94 PRO A O 1
ATOM 727 N N . THR A 1 95 ? -1.488 -10.813 -8.592 1.00 87.88 95 THR A N 1
ATOM 728 C CA . THR A 1 95 ? -2.015 -11.547 -7.429 1.00 87.88 95 THR A CA 1
ATOM 729 C C . THR A 1 95 ? -0.941 -12.383 -6.733 1.00 87.88 95 THR A C 1
ATOM 731 O O . THR A 1 95 ? -0.724 -12.235 -5.531 1.00 87.88 95 THR A O 1
ATOM 734 N N . ALA A 1 96 ? -0.212 -13.220 -7.479 1.00 90.75 96 ALA A N 1
ATOM 735 C CA . ALA A 1 96 ? 0.826 -14.080 -6.903 1.00 90.75 96 ALA A CA 1
ATOM 736 C C . ALA A 1 96 ? 2.006 -13.281 -6.328 1.00 90.75 96 ALA A C 1
ATOM 738 O O . ALA A 1 96 ? 2.609 -13.671 -5.330 1.00 90.75 96 ALA A O 1
ATOM 739 N N . PHE A 1 97 ? 2.327 -12.146 -6.944 1.00 92.56 97 PHE A N 1
ATOM 740 C CA . PHE A 1 97 ? 3.387 -11.272 -6.471 1.00 92.56 97 PHE A CA 1
ATOM 741 C C . PHE A 1 97 ? 2.974 -10.539 -5.180 1.00 92.56 97 PHE A C 1
ATOM 743 O O . PHE A 1 97 ? 3.720 -10.552 -4.205 1.00 92.56 97 PHE A O 1
ATOM 750 N N . PHE A 1 98 ? 1.758 -9.987 -5.111 1.00 93.94 98 PHE A N 1
ATOM 751 C CA . PHE A 1 98 ? 1.251 -9.324 -3.904 1.00 93.94 98 PHE A CA 1
ATOM 752 C C . PHE A 1 98 ? 0.990 -10.280 -2.738 1.00 93.94 98 PHE A C 1
ATOM 754 O O . PHE A 1 98 ? 1.116 -9.873 -1.582 1.00 93.94 98 PHE A O 1
ATOM 761 N N . ALA A 1 99 ? 0.707 -11.557 -3.005 1.00 94.69 99 ALA A N 1
ATOM 762 C CA . ALA A 1 99 ? 0.576 -12.567 -1.957 1.00 94.69 99 ALA A CA 1
ATOM 763 C C . ALA A 1 99 ? 1.835 -12.669 -1.071 1.00 94.69 99 ALA A C 1
ATOM 765 O O . ALA A 1 99 ? 1.719 -12.937 0.122 1.00 94.69 99 ALA A O 1
ATOM 766 N N . GLN A 1 100 ? 3.023 -12.363 -1.611 1.00 96.44 100 GLN A N 1
ATOM 767 C CA . GLN A 1 100 ? 4.290 -12.375 -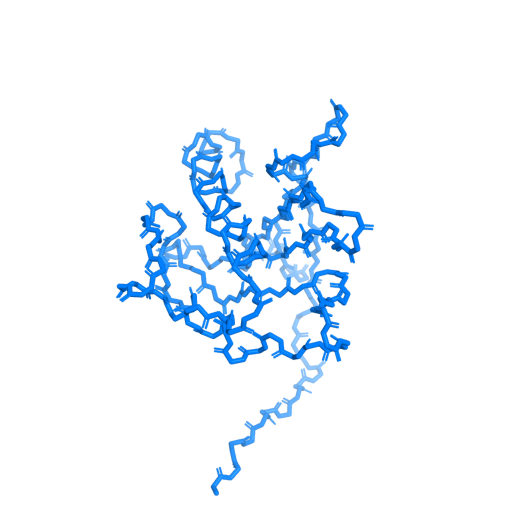0.866 1.00 96.44 100 GLN A CA 1
ATOM 768 C C . GLN A 1 100 ? 4.372 -11.311 0.243 1.00 96.44 100 GLN A C 1
ATOM 770 O O . GLN A 1 100 ? 5.243 -11.397 1.113 1.00 96.44 100 GLN A O 1
ATOM 775 N N . LEU A 1 101 ? 3.501 -10.296 0.203 1.00 96.38 101 LEU A N 1
ATOM 776 C CA . LEU A 1 101 ? 3.461 -9.181 1.155 1.00 96.38 101 LEU A CA 1
ATOM 777 C C . LEU A 1 101 ? 2.513 -9.429 2.334 1.00 96.38 101 LEU A C 1
ATOM 779 O O . LEU A 1 101 ? 2.589 -8.726 3.341 1.00 96.38 101 LEU A O 1
ATOM 783 N N . SER A 1 102 ? 1.626 -10.417 2.217 1.00 94.62 102 SER A N 1
ATOM 784 C CA . SER A 1 102 ? 0.654 -10.734 3.265 1.00 94.62 102 SER A CA 1
ATOM 785 C C . SER A 1 102 ? 1.357 -11.285 4.510 1.00 94.62 102 SER A C 1
ATOM 787 O O . SER A 1 102 ? 2.312 -12.051 4.411 1.00 94.62 102 SER A O 1
ATOM 789 N N . GLY A 1 103 ? 0.897 -10.878 5.691 1.00 94.75 103 GLY A N 1
ATOM 790 C CA . GLY A 1 103 ? 1.471 -11.235 6.990 1.00 94.75 103 GLY A CA 1
ATOM 791 C C . GLY A 1 103 ? 2.701 -10.419 7.404 1.00 94.75 103 GLY A C 1
ATOM 792 O O . GLY A 1 103 ? 3.159 -10.553 8.537 1.00 94.75 103 GLY A O 1
ATOM 793 N N . ARG A 1 104 ? 3.235 -9.550 6.538 1.00 95.38 104 ARG A N 1
ATOM 794 C CA . ARG A 1 104 ? 4.378 -8.683 6.873 1.00 95.38 104 ARG A CA 1
ATOM 795 C C . ARG A 1 104 ? 3.927 -7.428 7.603 1.00 95.38 104 ARG A C 1
ATOM 797 O O . ARG A 1 104 ? 2.804 -6.964 7.414 1.00 95.38 104 ARG A O 1
ATOM 804 N N . ALA A 1 105 ? 4.803 -6.861 8.426 1.00 92.69 105 ALA A N 1
ATOM 805 C CA . ALA A 1 105 ? 4.584 -5.514 8.951 1.00 92.69 105 ALA A CA 1
ATOM 806 C C . ALA A 1 105 ? 5.133 -4.482 7.959 1.00 92.69 105 ALA A C 1
ATOM 808 O O . ALA A 1 105 ? 6.228 -4.646 7.431 1.00 92.69 105 ALA A O 1
ATOM 809 N N . LEU A 1 106 ? 4.407 -3.387 7.735 1.00 91.06 106 LEU A N 1
ATOM 810 C CA . LEU A 1 106 ? 4.836 -2.303 6.835 1.00 91.06 106 LEU A CA 1
ATOM 811 C C . LEU A 1 106 ? 6.140 -1.617 7.256 1.00 91.06 106 LEU A C 1
ATOM 813 O O . LEU A 1 106 ? 6.811 -1.001 6.435 1.00 91.06 106 LEU A O 1
ATOM 817 N N . SER A 1 107 ? 6.503 -1.717 8.533 1.00 88.31 107 SER A N 1
ATOM 818 C CA . SER A 1 107 ? 7.779 -1.233 9.058 1.00 88.31 107 SER A CA 1
ATOM 819 C C . SER A 1 107 ? 8.970 -2.121 8.680 1.00 88.31 107 SER A C 1
ATOM 821 O O . SER A 1 107 ? 10.114 -1.690 8.825 1.00 88.31 107 SER A O 1
ATOM 823 N N . GLU A 1 108 ? 8.737 -3.348 8.208 1.00 91.56 108 GLU A N 1
ATOM 824 C CA . GLU A 1 108 ? 9.803 -4.253 7.783 1.00 91.56 108 GLU A CA 1
ATOM 825 C C . GLU A 1 108 ? 10.357 -3.803 6.421 1.00 91.56 108 GLU A C 1
ATOM 827 O O . GLU A 1 108 ? 9.585 -3.610 5.478 1.00 91.56 108 GLU A O 1
ATOM 832 N N . PRO A 1 109 ? 11.683 -3.638 6.270 1.00 92.06 109 PRO A N 1
ATOM 833 C CA . PRO A 1 109 ? 12.271 -3.303 4.981 1.00 92.06 109 PRO A CA 1
ATOM 834 C C . PRO A 1 109 ? 12.102 -4.463 3.993 1.00 92.06 109 PRO A C 1
ATOM 836 O O . PRO A 1 109 ? 12.265 -5.625 4.360 1.00 92.06 109 PRO A O 1
ATOM 839 N N . LEU A 1 110 ? 11.845 -4.138 2.724 1.00 95.38 110 LEU A N 1
ATOM 840 C CA . LEU A 1 110 ? 11.778 -5.116 1.639 1.00 95.38 110 LEU A CA 1
ATOM 841 C C . LEU A 1 110 ? 12.979 -4.983 0.709 1.00 95.38 110 LEU A C 1
ATOM 843 O O . LEU A 1 110 ? 13.271 -3.903 0.199 1.00 95.38 110 LEU A O 1
ATOM 847 N N . VAL A 1 111 ? 13.645 -6.102 0.446 1.00 94.75 111 VAL A N 1
ATOM 848 C CA . VAL A 1 111 ? 14.720 -6.219 -0.538 1.00 94.75 111 VAL A CA 1
ATOM 849 C C . VAL A 1 111 ? 14.353 -7.289 -1.562 1.00 94.75 111 VAL A C 1
ATOM 851 O O . VAL A 1 111 ? 14.117 -8.451 -1.225 1.00 94.75 111 VAL A O 1
ATOM 854 N N . VAL A 1 112 ? 14.328 -6.895 -2.835 1.00 95.19 112 VAL A N 1
ATOM 855 C CA . VAL A 1 112 ? 14.047 -7.795 -3.963 1.00 95.19 112 VAL A CA 1
ATOM 856 C C . VAL A 1 112 ? 15.135 -8.867 -4.068 1.00 95.19 112 VAL A C 1
ATOM 858 O O . VAL A 1 112 ? 16.323 -8.559 -3.987 1.00 95.19 112 VAL A O 1
ATOM 861 N N . GLY A 1 113 ? 14.734 -10.125 -4.254 1.00 94.12 113 GLY A N 1
ATOM 862 C CA . GLY A 1 113 ? 15.612 -11.297 -4.319 1.00 94.12 113 GLY A CA 1
ATOM 863 C C . GLY A 1 113 ? 16.037 -11.854 -2.956 1.00 94.12 113 GLY A C 1
ATOM 864 O O . GLY A 1 113 ? 16.703 -12.886 -2.910 1.00 94.12 113 GLY A O 1
ATOM 865 N N . ARG A 1 114 ? 15.661 -11.194 -1.852 1.00 95.81 114 ARG A N 1
ATOM 866 C CA . ARG A 1 114 ? 15.862 -11.691 -0.481 1.00 95.81 114 ARG A CA 1
ATOM 867 C C . ARG A 1 114 ? 14.537 -11.882 0.242 1.00 95.81 114 ARG A C 1
ATOM 869 O O . ARG A 1 114 ? 14.288 -12.951 0.784 1.00 95.81 114 ARG A O 1
ATOM 876 N N . ASP A 1 115 ? 13.718 -10.834 0.254 1.00 96.00 115 ASP A N 1
ATOM 877 C CA . ASP A 1 115 ? 12.471 -10.792 1.015 1.00 96.00 115 ASP A CA 1
ATOM 878 C C . ASP A 1 115 ? 11.256 -11.022 0.113 1.00 96.00 115 ASP A C 1
ATOM 880 O O . ASP A 1 115 ? 10.283 -11.626 0.557 1.00 96.00 115 ASP A O 1
ATOM 884 N N . ILE A 1 116 ? 11.321 -10.557 -1.140 1.00 95.56 116 ILE A N 1
ATOM 885 C CA . ILE A 1 116 ? 10.306 -10.774 -2.178 1.00 95.56 116 ILE A CA 1
ATOM 886 C C . ILE A 1 116 ? 10.972 -11.107 -3.510 1.00 95.56 116 ILE A C 1
ATOM 888 O O . ILE A 1 116 ? 12.034 -10.571 -3.835 1.00 95.56 116 ILE A O 1
ATOM 892 N N . ASP A 1 117 ? 10.324 -11.933 -4.315 1.00 95.25 117 ASP A N 1
ATOM 893 C CA . ASP A 1 117 ? 10.725 -12.178 -5.690 1.00 95.25 117 ASP A CA 1
ATOM 894 C C . ASP A 1 117 ? 10.376 -10.979 -6.572 1.00 95.25 117 ASP A C 1
ATOM 896 O O . ASP A 1 117 ? 9.324 -10.352 -6.438 1.00 95.25 117 ASP A O 1
ATOM 900 N N . GLY A 1 118 ? 11.267 -10.660 -7.509 1.00 92.38 118 GLY A N 1
ATOM 901 C CA . GLY A 1 118 ? 10.981 -9.677 -8.546 1.00 92.38 118 GLY A CA 1
ATOM 902 C C . GLY A 1 118 ? 10.075 -10.244 -9.640 1.00 92.38 118 GLY A C 1
ATOM 903 O O . GLY A 1 118 ? 9.922 -11.452 -9.795 1.00 92.38 118 GLY A O 1
ATOM 904 N N . ILE A 1 119 ? 9.532 -9.353 -10.464 1.00 89.38 119 ILE A N 1
ATOM 905 C CA . ILE A 1 119 ? 8.835 -9.714 -11.697 1.00 89.38 119 ILE A CA 1
ATOM 906 C C . ILE A 1 119 ? 9.792 -9.480 -12.870 1.00 89.38 119 ILE A C 1
ATOM 908 O O . ILE A 1 119 ? 10.314 -8.374 -13.063 1.00 89.38 119 ILE A O 1
ATOM 912 N N . THR A 1 120 ? 10.037 -10.523 -13.663 1.00 86.31 120 THR A N 1
ATOM 913 C CA . THR A 1 120 ? 10.889 -10.443 -14.856 1.00 86.31 120 THR A CA 1
ATOM 914 C C . THR A 1 120 ? 10.375 -9.367 -15.816 1.00 86.31 120 THR A C 1
ATOM 916 O O . THR A 1 120 ? 9.195 -9.331 -16.149 1.00 86.31 120 THR A O 1
ATOM 919 N N . GLY A 1 121 ? 11.264 -8.474 -16.263 1.00 83.25 121 GLY A N 1
ATOM 920 C CA . GLY A 1 121 ? 10.910 -7.375 -17.172 1.00 83.25 121 GLY A CA 1
ATOM 921 C C . GLY A 1 121 ? 10.202 -6.183 -16.512 1.00 83.25 121 GLY A C 1
ATOM 922 O O . GLY A 1 121 ? 9.830 -5.247 -17.214 1.00 83.25 121 GLY A O 1
ATOM 923 N N . ALA A 1 122 ? 10.045 -6.178 -15.183 1.00 86.12 122 ALA A N 1
ATOM 924 C CA . ALA A 1 122 ? 9.299 -5.155 -14.444 1.00 86.12 122 ALA A CA 1
ATOM 925 C C . ALA A 1 122 ? 10.102 -4.507 -13.302 1.00 86.12 122 ALA A C 1
ATOM 927 O O . ALA A 1 122 ? 9.533 -4.049 -12.310 1.00 86.12 122 ALA A O 1
ATOM 928 N N . THR A 1 123 ? 11.430 -4.449 -13.427 1.00 88.56 123 THR A N 1
ATOM 929 C CA . THR A 1 123 ? 12.336 -3.955 -12.375 1.00 88.56 123 THR A CA 1
ATOM 930 C C . THR A 1 123 ? 11.941 -2.577 -11.837 1.00 88.56 123 THR A C 1
ATOM 932 O O . THR A 1 123 ? 11.947 -2.373 -10.626 1.00 88.56 123 THR A O 1
ATOM 935 N N . LEU A 1 124 ? 11.546 -1.640 -12.709 1.00 87.94 124 LEU A N 1
ATOM 936 C CA . LEU A 1 124 ? 11.135 -0.295 -12.290 1.00 87.94 124 LEU A CA 1
ATOM 937 C C . LEU A 1 124 ? 9.871 -0.316 -11.421 1.00 87.94 124 LEU A C 1
ATOM 939 O O . LEU A 1 124 ? 9.830 0.354 -10.395 1.00 87.94 124 LEU A O 1
ATOM 943 N N . SER A 1 125 ? 8.863 -1.105 -11.795 1.00 87.38 125 SER A N 1
ATOM 944 C CA . SER A 1 125 ? 7.613 -1.196 -11.037 1.00 87.38 125 SER A CA 1
ATOM 945 C C . SER A 1 125 ? 7.794 -1.920 -9.705 1.00 87.38 125 SER A C 1
ATOM 947 O O . SER A 1 125 ? 7.219 -1.504 -8.703 1.00 87.38 125 SER A O 1
ATOM 949 N N . VAL A 1 126 ? 8.630 -2.960 -9.663 1.00 91.56 126 VAL A N 1
ATOM 950 C CA . VAL A 1 126 ? 8.954 -3.655 -8.407 1.00 91.56 126 VAL A CA 1
ATOM 951 C C . VAL A 1 126 ? 9.699 -2.719 -7.452 1.00 91.56 126 VAL A C 1
ATOM 953 O O . VAL A 1 126 ? 9.343 -2.625 -6.280 1.00 91.56 126 VAL A O 1
ATOM 956 N N . ASN A 1 127 ? 10.684 -1.963 -7.946 1.00 91.75 127 ASN A N 1
ATOM 957 C CA . ASN A 1 127 ? 11.414 -0.996 -7.121 1.00 91.75 127 ASN A CA 1
ATOM 958 C C . ASN A 1 127 ? 10.523 0.167 -6.656 1.00 91.75 127 ASN A C 1
ATOM 960 O O . ASN A 1 127 ? 10.672 0.643 -5.527 1.00 91.75 127 ASN A O 1
ATOM 964 N N . ALA A 1 128 ? 9.577 0.603 -7.495 1.00 91.44 128 ALA A N 1
ATOM 965 C CA . ALA A 1 128 ? 8.568 1.585 -7.113 1.00 91.44 128 ALA A CA 1
ATOM 966 C C . ALA A 1 128 ? 7.715 1.074 -5.944 1.00 91.44 128 ALA A C 1
ATOM 968 O O . ALA A 1 128 ? 7.549 1.793 -4.962 1.00 91.44 128 ALA A O 1
ATOM 969 N N . LEU A 1 129 ? 7.261 -0.182 -5.985 1.00 93.06 129 LEU A N 1
ATOM 970 C CA . LEU A 1 129 ? 6.510 -0.774 -4.879 1.00 93.06 129 LEU A CA 1
ATOM 971 C C . LEU A 1 129 ? 7.331 -0.868 -3.591 1.00 93.06 129 LEU A C 1
ATOM 973 O O . LEU A 1 129 ? 6.829 -0.520 -2.530 1.00 93.06 129 LEU A O 1
ATOM 977 N N . VAL A 1 130 ? 8.589 -1.312 -3.663 1.00 95.12 130 VAL A N 1
ATOM 978 C CA . VAL A 1 130 ? 9.475 -1.364 -2.485 1.00 95.12 130 VAL A CA 1
ATOM 979 C C . VAL A 1 130 ? 9.650 0.029 -1.874 1.00 95.12 130 VAL A C 1
ATOM 981 O O . VAL A 1 130 ? 9.591 0.196 -0.656 1.00 95.12 130 VAL A O 1
ATOM 984 N N . THR A 1 131 ? 9.793 1.050 -2.722 1.00 94.62 131 THR A N 1
ATOM 985 C CA . THR A 1 131 ? 9.844 2.451 -2.286 1.00 94.62 131 THR A CA 1
ATOM 986 C C . THR A 1 131 ? 8.545 2.868 -1.594 1.00 94.62 131 THR A C 1
ATOM 988 O O . THR A 1 131 ? 8.584 3.449 -0.511 1.00 94.62 131 THR A O 1
ATOM 991 N N . GLN A 1 132 ? 7.390 2.543 -2.181 1.00 94.69 132 GLN A N 1
ATOM 992 C CA . GLN A 1 132 ? 6.079 2.831 -1.595 1.00 94.69 132 GLN A CA 1
ATOM 993 C C . GLN A 1 132 ? 5.862 2.119 -0.264 1.00 94.69 132 GLN A C 1
ATOM 995 O O . GLN A 1 132 ? 5.331 2.724 0.661 1.00 94.69 132 GLN A O 1
ATOM 1000 N N . TRP A 1 133 ? 6.287 0.860 -0.158 1.00 95.69 133 TRP A N 1
ATOM 1001 C CA . TRP A 1 133 ? 6.214 0.080 1.071 1.00 95.69 133 TRP A CA 1
ATOM 1002 C C . TRP A 1 133 ? 6.975 0.774 2.196 1.00 95.69 133 TRP A C 1
ATOM 1004 O O . TRP A 1 133 ? 6.409 1.040 3.253 1.00 95.69 133 TRP A O 1
ATOM 1014 N N . SER A 1 134 ? 8.228 1.162 1.935 1.00 95.44 134 SER A N 1
ATOM 1015 C CA . SER A 1 134 ? 9.037 1.896 2.910 1.00 95.44 134 SER A CA 1
ATOM 1016 C C . SER A 1 134 ? 8.401 3.235 3.290 1.00 95.44 134 SER A C 1
ATOM 1018 O O . SER A 1 134 ? 8.361 3.572 4.470 1.00 95.44 134 SER A O 1
ATOM 1020 N N . GLN A 1 135 ? 7.878 3.988 2.318 1.00 94.75 135 GLN A N 1
ATOM 1021 C CA . GLN A 1 135 ? 7.224 5.273 2.577 1.00 94.75 135 GLN A CA 1
ATOM 1022 C C . GLN A 1 135 ? 5.946 5.114 3.410 1.00 94.75 135 GLN A C 1
ATOM 1024 O O . GLN A 1 135 ? 5.722 5.899 4.329 1.00 94.75 135 GLN A O 1
ATOM 1029 N N . ALA A 1 136 ? 5.130 4.096 3.129 1.00 94.38 136 ALA A N 1
ATOM 1030 C CA . ALA A 1 136 ? 3.939 3.787 3.914 1.00 94.38 136 ALA A CA 1
ATOM 1031 C C . ALA A 1 136 ? 4.290 3.345 5.337 1.00 94.38 136 ALA A C 1
ATOM 1033 O O . ALA A 1 136 ? 3.632 3.782 6.275 1.00 94.38 136 ALA A O 1
ATOM 1034 N N . GLY A 1 137 ? 5.337 2.533 5.510 1.00 93.94 137 GLY A N 1
ATOM 1035 C CA . GLY A 1 137 ? 5.834 2.129 6.825 1.00 93.94 137 GLY A CA 1
ATOM 1036 C C . GLY A 1 137 ? 6.287 3.312 7.675 1.00 93.94 137 GLY A C 1
ATOM 1037 O O . GLY A 1 137 ? 5.851 3.446 8.820 1.00 93.94 137 GLY A O 1
ATOM 1038 N N . THR A 1 138 ? 7.101 4.206 7.105 1.00 93.56 138 THR A N 1
ATOM 1039 C CA . THR A 1 138 ? 7.526 5.443 7.778 1.00 93.56 138 THR A CA 1
ATOM 1040 C C . THR A 1 138 ? 6.328 6.316 8.132 1.00 93.56 138 THR A C 1
ATOM 1042 O O . THR A 1 138 ? 6.168 6.699 9.289 1.00 93.56 138 THR A O 1
ATOM 1045 N N . TRP A 1 139 ? 5.442 6.565 7.165 1.00 92.50 139 TRP A N 1
ATOM 1046 C CA . TRP A 1 139 ? 4.254 7.383 7.386 1.00 92.50 139 TRP A CA 1
ATOM 1047 C C . TRP A 1 139 ? 3.354 6.800 8.479 1.00 92.50 139 TRP A C 1
ATOM 1049 O O . TRP A 1 139 ? 2.887 7.538 9.342 1.00 92.50 139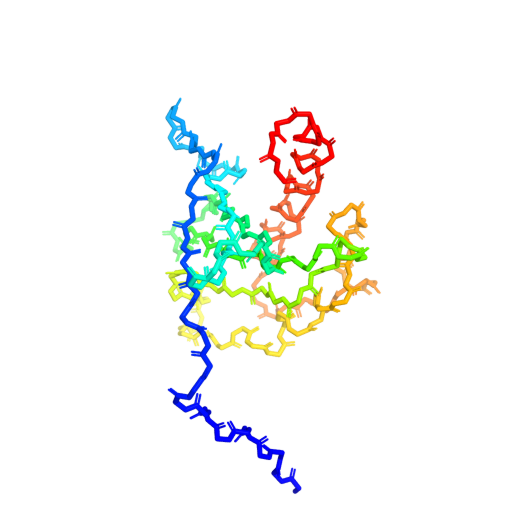 TRP A O 1
ATOM 1059 N N . LEU A 1 140 ? 3.135 5.482 8.492 1.00 89.69 140 LEU A N 1
ATOM 1060 C CA . LEU A 1 140 ? 2.313 4.817 9.502 1.00 89.69 140 LEU A CA 1
ATOM 1061 C C . LEU A 1 140 ? 2.936 4.933 10.896 1.00 89.69 140 LEU A C 1
ATOM 1063 O O . LEU A 1 140 ? 2.213 5.154 11.864 1.00 89.69 140 LEU A O 1
ATOM 1067 N N . ALA A 1 141 ? 4.263 4.814 11.007 1.00 88.88 141 ALA A N 1
ATOM 1068 C CA . ALA A 1 141 ? 4.982 4.975 12.268 1.00 88.88 141 ALA A CA 1
ATOM 1069 C C . ALA A 1 141 ? 4.863 6.403 12.826 1.00 88.88 141 ALA A C 1
ATOM 1071 O O . ALA A 1 141 ? 4.620 6.575 14.020 1.00 88.88 141 ALA A O 1
ATOM 1072 N N . GLU A 1 142 ? 4.975 7.412 11.962 1.00 88.50 142 GLU A N 1
ATOM 1073 C CA . GLU A 1 142 ? 4.816 8.829 12.317 1.00 88.50 142 GLU A CA 1
ATOM 1074 C C . GLU A 1 142 ? 3.353 9.190 12.620 1.00 88.50 142 GLU A C 1
ATOM 1076 O O . GLU A 1 142 ? 3.067 10.015 13.489 1.00 88.50 142 GLU A O 1
ATOM 1081 N N . SER A 1 143 ? 2.410 8.521 11.955 1.00 82.19 143 SER A N 1
ATOM 1082 C CA . SER A 1 143 ? 0.974 8.784 12.071 1.00 82.19 143 SER A CA 1
ATOM 1083 C C . SER A 1 143 ? 0.321 8.147 13.292 1.00 82.19 143 SER A C 1
ATOM 1085 O O . SER A 1 143 ? -0.859 8.391 13.514 1.00 82.19 143 SER A O 1
ATOM 1087 N N . LYS A 1 144 ? 1.046 7.395 14.135 1.00 67.81 144 LYS A N 1
ATOM 1088 C CA . LYS A 1 144 ? 0.491 6.778 15.363 1.00 67.81 144 LYS A CA 1
ATOM 1089 C C . LYS A 1 144 ? -0.101 7.789 16.368 1.00 67.81 144 LYS A C 1
ATOM 1091 O O . LYS A 1 144 ? -0.776 7.371 17.304 1.00 67.81 144 LYS A O 1
ATOM 1096 N N . GLY A 1 145 ? 0.133 9.096 16.189 1.00 54.38 145 GLY A N 1
ATOM 1097 C CA . GLY A 1 145 ? -0.514 10.182 16.946 1.00 54.38 145 GLY A CA 1
ATOM 1098 C C . GLY A 1 145 ? -1.744 10.817 16.274 1.00 54.38 145 GLY A C 1
ATOM 1099 O O . GLY A 1 145 ? -2.510 11.515 16.936 1.00 54.38 145 GLY A O 1
ATOM 1100 N N . ILE A 1 146 ? -1.952 10.576 14.980 1.00 57.50 146 ILE A N 1
ATOM 1101 C CA . ILE A 1 146 ? -3.197 10.876 14.262 1.00 57.50 146 ILE A CA 1
ATOM 1102 C C . ILE A 1 146 ? -4.132 9.712 14.602 1.00 57.50 146 ILE A C 1
ATOM 1104 O O . ILE A 1 146 ? -3.666 8.583 14.679 1.00 57.50 146 ILE A O 1
ATOM 1108 N N . THR A 1 147 ? -5.407 9.953 14.908 1.00 61.00 147 THR A N 1
ATOM 1109 C CA . THR A 1 147 ? -6.345 8.941 15.441 1.00 61.00 147 THR A CA 1
ATOM 1110 C C . THR A 1 147 ? -6.652 7.841 14.411 1.00 61.00 147 THR A C 1
ATOM 1112 O O . THR A 1 147 ? -7.713 7.827 13.785 1.00 61.00 147 THR A O 1
ATOM 1115 N N . PHE A 1 148 ? -5.680 6.955 14.218 1.00 60.84 148 PHE A N 1
ATOM 1116 C CA . PHE A 1 148 ? -5.549 6.009 13.124 1.00 60.84 148 PHE A CA 1
ATOM 1117 C C . PHE A 1 148 ? -5.612 4.576 13.643 1.00 60.84 148 PHE A C 1
ATOM 1119 O O . PHE A 1 148 ? -4.708 4.150 14.404 1.00 60.84 148 PHE A O 1
#

Secondary structure (DSSP, 8-state):
---------TTS---EEEEEEE-SSPPSEEEEEEEEEE-TT--EEEEEEEEEE---STTPPPEEEEEEEETTT-BEEEEEESS--EETTEE---HHHHHTTTT-BTTS---BTTTBPPPTT-HHHHHHHHHHHHHHHHHHHHGGGS--